Protein AF-A0A4Y4G3A6-F1 (afdb_monomer_lite)

Sequence (68 aa):
MGIQLEIDKGFSSTTFTVKDDFGFNSKSITVDNYRIADYQLQQARNAMNMAYDVDSGMQQVKQALGIY

Secondary structure (DSSP, 8-state):
--EEEEEEE-SSEEEEEEEETTSSSEEEEEEEGGG--HHHHHHHHHHGGG-SSHHHHHHHHHHHHT--

Foldseek 3Di:
DAKDWDWADDPFWIKIKIADPVRPDIDIDIDTPVLDDPQLVVQLRVQSVVDPDRVSSVVSSCVSSVHD

Structure (mmCIF, N/CA/C/O backbone):
data_AF-A0A4Y4G3A6-F1
#
_entry.id   AF-A0A4Y4G3A6-F1
#
loop_
_atom_site.group_PDB
_atom_site.id
_atom_site.type_symbol
_atom_site.label_atom_id
_atom_site.label_alt_id
_atom_site.label_comp_id
_atom_site.label_asym_id
_atom_site.label_entity_id
_atom_site.label_seq_id
_atom_site.pdbx_PDB_ins_code
_atom_site.Cartn_x
_atom_site.Cartn_y
_atom_site.Cartn_z
_atom_site.occupancy
_atom_site.B_iso_or_equiv
_atom_site.auth_seq_id
_atom_site.auth_comp_id
_atom_site.auth_asym_id
_atom_site.auth_atom_id
_atom_site.pdbx_PDB_model_num
ATOM 1 N N . MET A 1 1 ? 14.588 -1.402 -13.960 1.00 59.56 1 MET A N 1
ATOM 2 C CA . MET A 1 1 ? 13.473 -0.476 -13.693 1.00 59.56 1 MET A CA 1
ATOM 3 C C . MET A 1 1 ? 12.887 -0.918 -12.372 1.00 59.56 1 MET A C 1
ATOM 5 O O . MET A 1 1 ? 12.347 -2.014 -12.327 1.00 59.56 1 MET A O 1
ATOM 9 N N . GLY A 1 2 ? 13.143 -0.186 -11.293 1.00 75.50 2 GLY A N 1
ATOM 10 C CA . GLY A 1 2 ? 12.583 -0.473 -9.979 1.00 75.50 2 GLY A CA 1
ATOM 11 C C . GLY A 1 2 ? 11.193 0.138 -9.830 1.00 75.50 2 GLY A C 1
ATOM 12 O O . GLY A 1 2 ? 10.839 1.104 -10.513 1.00 75.50 2 GLY A O 1
ATOM 13 N N . ILE A 1 3 ? 10.403 -0.464 -8.946 1.00 86.50 3 ILE A N 1
ATOM 14 C CA . ILE A 1 3 ? 9.102 0.040 -8.515 1.00 86.50 3 ILE A CA 1
ATOM 15 C C . ILE A 1 3 ? 9.244 0.446 -7.050 1.00 86.50 3 ILE A C 1
ATOM 17 O O . ILE A 1 3 ? 9.836 -0.274 -6.246 1.00 86.50 3 ILE A O 1
ATOM 21 N N . GLN A 1 4 ? 8.688 1.595 -6.696 1.00 87.69 4 GLN A N 1
ATOM 22 C CA . GLN A 1 4 ? 8.735 2.163 -5.358 1.00 87.69 4 GLN A CA 1
ATOM 23 C C . GLN A 1 4 ? 7.334 2.215 -4.756 1.00 87.69 4 GLN A C 1
ATOM 25 O O . GLN A 1 4 ? 6.350 2.446 -5.458 1.00 87.69 4 GLN A O 1
ATOM 30 N N . LEU A 1 5 ? 7.254 2.010 -3.441 1.00 87.50 5 LEU A N 1
ATOM 31 C CA . LEU A 1 5 ? 6.029 2.173 -2.666 1.00 87.50 5 LEU A CA 1
ATOM 32 C C . LEU A 1 5 ? 6.176 3.348 -1.715 1.00 87.50 5 LEU A C 1
ATOM 34 O O . LEU A 1 5 ? 6.998 3.326 -0.797 1.00 87.50 5 LEU A O 1
ATOM 38 N N . GLU A 1 6 ? 5.316 4.332 -1.902 1.00 89.50 6 GLU A N 1
ATOM 39 C CA . GLU A 1 6 ? 5.095 5.414 -0.961 1.00 89.50 6 GLU A CA 1
ATOM 40 C C . GLU A 1 6 ? 3.851 5.123 -0.134 1.00 89.50 6 GLU A C 1
ATOM 42 O O . GLU A 1 6 ? 2.826 4.680 -0.649 1.00 89.50 6 GLU A O 1
ATOM 47 N N . ILE A 1 7 ? 3.956 5.353 1.171 1.00 88.12 7 ILE A N 1
ATOM 48 C CA . ILE A 1 7 ? 2.853 5.175 2.109 1.00 88.12 7 ILE A CA 1
ATOM 49 C C . ILE A 1 7 ? 2.678 6.499 2.833 1.00 88.12 7 ILE A C 1
ATOM 51 O O . ILE A 1 7 ? 3.536 6.878 3.632 1.00 88.12 7 ILE A O 1
ATOM 55 N N . ASP A 1 8 ? 1.576 7.178 2.547 1.00 89.12 8 ASP A N 1
ATOM 56 C CA . ASP A 1 8 ? 1.177 8.408 3.215 1.00 89.12 8 ASP A CA 1
ATOM 57 C C . ASP A 1 8 ? 0.081 8.097 4.237 1.00 89.12 8 ASP A C 1
ATOM 59 O O . ASP A 1 8 ? -1.035 7.707 3.883 1.00 89.12 8 ASP A O 1
ATOM 63 N N . LYS A 1 9 ? 0.419 8.206 5.523 1.00 84.25 9 LYS A N 1
ATOM 64 C CA . LYS A 1 9 ? -0.490 7.900 6.631 1.00 84.25 9 LYS A CA 1
ATOM 65 C C . LYS A 1 9 ? -1.174 9.187 7.082 1.00 84.25 9 LYS A C 1
ATOM 67 O O . LYS A 1 9 ? -0.633 9.940 7.889 1.00 84.25 9 LYS A O 1
ATOM 72 N N . GLY A 1 10 ? -2.379 9.412 6.573 1.00 84.31 10 GLY A N 1
ATOM 73 C CA . GLY A 1 10 ? -3.253 10.492 7.011 1.00 84.31 10 GLY A CA 1
ATOM 74 C C . GLY A 1 10 ? -3.935 10.187 8.347 1.00 84.31 10 GLY A C 1
ATOM 75 O O . GLY A 1 10 ? -3.800 9.106 8.921 1.00 84.31 10 GLY A O 1
ATOM 76 N N . PHE A 1 11 ? -4.711 11.152 8.846 1.00 81.06 11 PHE A N 1
ATOM 77 C CA . PHE A 1 11 ? -5.411 11.034 10.130 1.00 81.06 11 PHE A CA 1
ATOM 78 C C . PHE A 1 11 ? -6.497 9.942 10.122 1.00 81.06 11 PHE A C 1
ATOM 80 O O . PHE A 1 11 ? -6.600 9.154 11.062 1.00 81.06 11 PHE A O 1
ATOM 87 N N . SER A 1 12 ? -7.276 9.851 9.041 1.00 86.12 12 SER A N 1
ATOM 88 C CA . SER A 1 12 ? -8.398 8.903 8.918 1.00 86.12 12 SER A CA 1
ATOM 89 C C . SER A 1 12 ? -8.115 7.736 7.973 1.00 86.12 12 SER A C 1
ATOM 91 O O . SER A 1 12 ? -8.688 6.660 8.136 1.00 86.12 12 SER A O 1
ATOM 93 N N . SER A 1 13 ? -7.214 7.920 7.013 1.00 88.75 13 SER A N 1
ATOM 94 C CA . SER A 1 13 ? -6.896 6.932 5.988 1.00 88.75 13 SER A CA 1
ATOM 95 C C . SER A 1 13 ? -5.411 6.951 5.643 1.00 88.75 13 SER A C 1
ATOM 97 O O . SER A 1 13 ? -4.724 7.955 5.825 1.00 88.75 13 SER A O 1
ATOM 99 N N . THR A 1 14 ? -4.921 5.823 5.143 1.00 89.31 14 THR A N 1
ATOM 100 C CA . THR A 1 14 ? -3.570 5.663 4.615 1.00 89.31 14 THR A CA 1
ATOM 101 C C . THR A 1 14 ? -3.660 5.466 3.110 1.00 89.31 14 THR A C 1
ATOM 103 O O . THR A 1 14 ? -4.443 4.645 2.627 1.00 89.31 14 THR A O 1
ATOM 106 N N . THR A 1 15 ? -2.847 6.207 2.368 1.00 91.50 15 THR A N 1
ATOM 107 C CA . THR A 1 15 ? -2.722 6.091 0.917 1.00 91.50 15 THR A CA 1
ATOM 108 C C . THR A 1 15 ? -1.431 5.368 0.566 1.00 91.50 15 THR A C 1
ATOM 110 O O . THR A 1 15 ? -0.356 5.725 1.039 1.00 91.50 15 THR A O 1
ATOM 113 N N . PHE A 1 16 ? -1.541 4.353 -0.282 1.00 90.44 16 PHE A N 1
ATOM 114 C CA . PHE A 1 16 ? -0.426 3.587 -0.823 1.00 90.44 16 PHE A CA 1
ATOM 115 C C . PHE A 1 16 ? -0.271 3.960 -2.280 1.00 90.44 16 PHE A C 1
ATOM 117 O O . PHE A 1 16 ? -1.185 3.712 -3.063 1.00 90.44 16 PHE A O 1
ATOM 124 N N . THR A 1 17 ? 0.873 4.520 -2.642 1.00 91.38 17 THR A N 1
ATOM 125 C CA . THR A 1 17 ? 1.198 4.903 -4.011 1.00 91.38 17 THR A CA 1
ATOM 126 C C . THR A 1 17 ? 2.346 4.042 -4.504 1.00 91.38 17 THR A C 1
ATOM 128 O O . THR A 1 17 ? 3.465 4.124 -4.007 1.00 91.38 17 THR A O 1
ATOM 131 N N . VAL A 1 18 ? 2.062 3.204 -5.490 1.00 90.69 18 VAL A N 1
ATOM 132 C CA . VAL A 1 18 ? 3.054 2.426 -6.225 1.00 90.69 18 VAL A CA 1
ATOM 133 C C .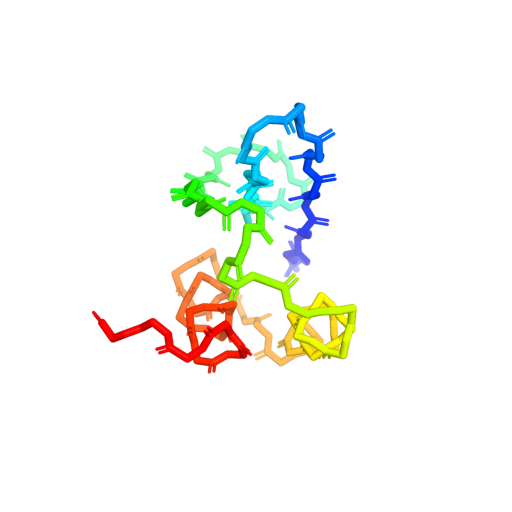 VAL A 1 18 ? 3.459 3.245 -7.439 1.00 90.69 18 VAL A C 1
ATOM 135 O O . VAL A 1 18 ? 2.591 3.663 -8.201 1.00 90.69 18 VAL A O 1
ATOM 138 N N . LYS A 1 19 ? 4.752 3.486 -7.631 1.00 90.81 19 LYS A N 1
ATOM 139 C CA . LYS A 1 19 ? 5.272 4.263 -8.762 1.00 90.81 19 LYS A CA 1
ATOM 140 C C . LYS A 1 19 ? 6.524 3.636 -9.350 1.00 90.81 19 LYS A C 1
ATOM 142 O O . LYS A 1 19 ? 7.241 2.929 -8.649 1.00 90.81 19 LYS A O 1
ATOM 147 N N . ASP A 1 20 ? 6.785 3.881 -10.627 1.00 87.62 20 ASP A N 1
ATOM 148 C CA . ASP A 1 20 ? 8.083 3.540 -11.210 1.00 87.62 20 ASP A CA 1
ATOM 149 C C . ASP A 1 20 ? 9.192 4.476 -10.687 1.00 87.62 20 ASP A C 1
ATOM 151 O O . ASP A 1 20 ? 8.914 5.566 -10.181 1.00 87.62 20 ASP A O 1
ATOM 155 N N . ASP A 1 21 ? 10.455 4.046 -10.789 1.00 80.69 21 ASP A N 1
ATOM 156 C CA . ASP A 1 21 ? 11.627 4.823 -10.344 1.00 80.69 21 ASP A CA 1
ATOM 157 C C . ASP A 1 21 ? 11.685 6.251 -10.912 1.00 80.69 21 ASP A C 1
ATOM 159 O O . ASP A 1 21 ? 12.295 7.133 -10.308 1.00 80.69 21 ASP A O 1
ATOM 163 N N . PHE A 1 22 ? 11.076 6.485 -12.076 1.00 76.81 22 PHE A N 1
ATOM 164 C CA . PHE A 1 22 ? 11.100 7.773 -12.763 1.00 76.81 22 PHE A CA 1
ATOM 165 C C . PHE A 1 22 ? 9.837 8.617 -12.513 1.00 76.81 22 PHE A C 1
ATOM 167 O O . PHE A 1 22 ? 9.769 9.762 -12.958 1.00 76.81 22 PHE A O 1
ATOM 174 N N . GLY A 1 23 ? 8.845 8.080 -11.799 1.00 72.44 23 GLY A N 1
ATOM 175 C CA . GLY A 1 23 ? 7.551 8.706 -11.550 1.00 72.44 23 GLY A CA 1
ATOM 176 C C . GLY A 1 23 ? 6.661 8.884 -12.786 1.00 72.44 23 GLY A C 1
ATOM 177 O O . GLY A 1 23 ? 5.711 9.662 -12.715 1.00 72.44 23 GLY A O 1
ATOM 178 N N . PHE A 1 24 ? 6.930 8.205 -13.907 1.00 81.25 24 PHE A N 1
ATOM 179 C CA . PHE A 1 24 ? 6.111 8.329 -15.123 1.00 81.25 24 PHE A CA 1
ATOM 180 C C . PHE A 1 24 ? 4.789 7.569 -15.006 1.00 81.25 24 PHE A C 1
ATOM 182 O O . PHE A 1 24 ? 3.763 8.034 -15.500 1.00 81.25 24 PHE A O 1
ATOM 189 N N . ASN A 1 25 ? 4.802 6.426 -14.321 1.00 84.56 25 ASN A N 1
ATOM 190 C CA . ASN A 1 25 ? 3.620 5.638 -14.008 1.00 84.56 25 ASN A CA 1
ATOM 191 C C . ASN A 1 25 ? 3.461 5.529 -12.497 1.00 84.56 25 ASN A C 1
ATOM 193 O O . ASN A 1 25 ? 4.395 5.166 -11.780 1.00 84.56 25 ASN A O 1
ATOM 197 N N . SER A 1 26 ? 2.253 5.813 -12.017 1.00 90.38 26 SER A N 1
ATOM 198 C CA . SER A 1 26 ? 1.889 5.622 -10.619 1.00 90.38 26 SER A CA 1
ATOM 199 C C . SER A 1 26 ? 0.445 5.158 -10.483 1.00 90.38 26 SER A C 1
ATOM 201 O O . SER A 1 26 ? -0.418 5.475 -11.304 1.00 90.38 26 SER A O 1
ATOM 203 N N . LYS A 1 27 ? 0.184 4.382 -9.435 1.00 90.00 27 LYS A N 1
ATOM 204 C CA . LYS A 1 27 ? -1.150 3.987 -8.999 1.00 90.00 27 LYS A CA 1
ATOM 205 C C . LYS A 1 27 ? -1.250 4.159 -7.504 1.00 90.00 27 LYS A C 1
ATOM 207 O O . LYS A 1 27 ? -0.332 3.786 -6.781 1.00 90.00 27 LYS A O 1
ATOM 212 N N . SER A 1 28 ? -2.388 4.657 -7.044 1.00 91.62 28 SER A N 1
ATOM 213 C CA . SER A 1 28 ? -2.654 4.838 -5.626 1.00 91.62 28 SER A CA 1
ATOM 214 C C . SER A 1 28 ? -3.930 4.131 -5.184 1.00 91.62 28 SER A C 1
ATOM 216 O O . SER A 1 28 ? -4.884 3.981 -5.949 1.00 91.62 28 SER A O 1
ATOM 218 N N . ILE A 1 29 ? -3.932 3.672 -3.936 1.00 89.12 29 ILE A N 1
ATOM 219 C CA . ILE A 1 29 ? -5.118 3.181 -3.242 1.00 89.12 29 ILE A CA 1
ATOM 220 C C . ILE A 1 29 ? -5.158 3.781 -1.843 1.00 89.12 29 ILE A C 1
ATOM 222 O O . ILE A 1 29 ? -4.160 3.773 -1.126 1.00 89.12 29 ILE A O 1
ATOM 226 N N . THR A 1 30 ? -6.316 4.299 -1.454 1.00 90.62 30 THR A N 1
ATOM 227 C CA . THR A 1 30 ? -6.546 4.851 -0.119 1.00 90.62 30 THR A CA 1
ATOM 228 C C . THR A 1 30 ? -7.439 3.905 0.660 1.00 90.62 30 THR A C 1
ATOM 230 O O . THR A 1 30 ? -8.457 3.436 0.153 1.00 90.62 30 THR A O 1
ATOM 233 N N . VAL A 1 31 ? -7.043 3.616 1.894 1.00 87.94 31 VAL A N 1
ATOM 234 C CA . VAL A 1 31 ? -7.723 2.662 2.766 1.00 87.94 31 VAL A CA 1
ATOM 235 C C . VAL A 1 31 ? -7.858 3.290 4.145 1.00 87.94 31 VAL A C 1
ATOM 237 O O . VAL A 1 31 ? -6.931 3.935 4.631 1.00 87.94 31 VAL A O 1
ATOM 240 N N . ASP A 1 32 ? -9.013 3.130 4.781 1.00 87.44 32 ASP A N 1
AT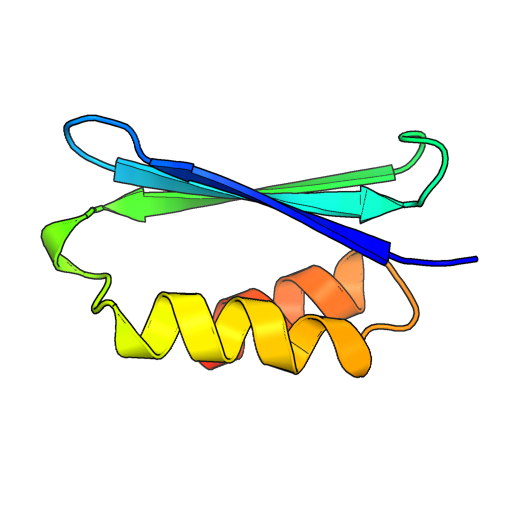OM 241 C CA . ASP A 1 32 ? -9.235 3.679 6.116 1.00 87.44 32 ASP A CA 1
ATOM 242 C C . ASP A 1 32 ? -8.275 3.068 7.144 1.00 87.44 32 ASP A C 1
ATOM 244 O O . ASP A 1 32 ? -8.067 1.855 7.170 1.00 87.44 32 ASP A O 1
ATOM 248 N N . ASN A 1 33 ? -7.752 3.890 8.055 1.00 82.88 33 ASN A N 1
ATOM 249 C CA . ASN A 1 33 ? -6.735 3.476 9.025 1.00 82.88 33 ASN A CA 1
ATOM 250 C C . ASN A 1 33 ? -7.190 2.326 9.933 1.00 82.88 33 ASN A C 1
ATOM 252 O O . ASN A 1 33 ? -6.376 1.485 10.299 1.00 82.88 33 ASN A O 1
ATOM 256 N N . TYR A 1 34 ? -8.482 2.250 10.272 1.00 79.31 34 TYR A N 1
ATOM 257 C CA . TYR A 1 34 ? -9.013 1.164 11.108 1.00 79.31 34 TYR A CA 1
ATOM 258 C C . TYR A 1 34 ? -8.941 -0.210 10.426 1.00 79.31 34 TYR A C 1
ATOM 260 O O . TYR A 1 34 ? -9.045 -1.232 11.101 1.00 79.31 34 TYR A O 1
ATOM 268 N N . ARG A 1 35 ? -8.779 -0.248 9.096 1.00 72.12 35 ARG A N 1
ATOM 269 C CA . ARG A 1 35 ? -8.652 -1.485 8.313 1.00 72.12 35 ARG A CA 1
ATOM 270 C C . ARG A 1 35 ? -7.206 -1.928 8.143 1.00 72.12 35 ARG A C 1
ATOM 272 O O . ARG A 1 35 ? -6.997 -3.008 7.607 1.00 72.12 35 ARG A O 1
ATOM 279 N N . ILE A 1 36 ? -6.237 -1.112 8.566 1.00 77.62 36 ILE A N 1
ATOM 280 C CA . ILE A 1 36 ? -4.818 -1.367 8.330 1.00 77.62 36 ILE A CA 1
ATOM 281 C C . ILE A 1 36 ? -4.104 -1.621 9.643 1.00 77.62 36 ILE A C 1
ATOM 283 O O . ILE A 1 36 ? -3.904 -0.720 10.455 1.00 77.62 36 ILE A O 1
ATOM 287 N N . ALA A 1 37 ? -3.653 -2.855 9.813 1.00 80.44 37 ALA A N 1
ATOM 288 C CA . ALA A 1 37 ? -2.748 -3.204 10.893 1.00 80.44 37 ALA A CA 1
ATOM 289 C C . ALA A 1 37 ? -1.283 -2.955 10.493 1.00 80.44 37 ALA A C 1
ATOM 291 O O . ALA A 1 37 ? -0.915 -3.073 9.322 1.00 80.44 37 ALA A O 1
ATOM 292 N N . ASP A 1 38 ? -0.411 -2.690 11.471 1.00 79.62 38 ASP A N 1
ATOM 293 C CA . ASP A 1 38 ? 1.016 -2.436 11.215 1.00 79.62 38 ASP A CA 1
ATOM 294 C C . ASP A 1 38 ? 1.708 -3.600 10.481 1.00 79.62 38 ASP A C 1
ATOM 296 O O . ASP A 1 38 ? 2.569 -3.384 9.626 1.00 79.62 38 ASP A O 1
ATOM 300 N N . TYR A 1 39 ? 1.275 -4.844 10.723 1.00 82.50 39 TYR A N 1
ATOM 301 C CA . TYR A 1 39 ? 1.801 -6.009 10.007 1.00 82.50 39 TYR A CA 1
ATOM 302 C C . TYR A 1 39 ? 1.442 -5.996 8.508 1.00 82.50 39 TYR A C 1
ATOM 304 O O . TYR A 1 39 ? 2.219 -6.487 7.690 1.00 82.50 39 TYR A O 1
ATOM 312 N N . GLN A 1 40 ? 0.301 -5.416 8.116 1.00 82.25 40 GLN A N 1
ATOM 313 C CA . GLN A 1 40 ? -0.097 -5.302 6.708 1.00 82.25 40 GLN A CA 1
ATOM 314 C C . GLN A 1 40 ? 0.727 -4.238 5.982 1.00 82.25 40 GLN A C 1
ATOM 316 O O . GLN A 1 40 ? 1.110 -4.443 4.833 1.00 82.25 40 GLN A O 1
ATOM 321 N N . LEU A 1 41 ? 1.085 -3.146 6.668 1.00 82.94 41 LEU A N 1
ATOM 322 C CA . LEU A 1 41 ? 2.034 -2.156 6.145 1.00 82.94 41 LEU A CA 1
ATOM 323 C C . LEU A 1 41 ? 3.386 -2.805 5.839 1.00 82.94 41 LEU A C 1
ATOM 325 O O . LEU A 1 41 ? 3.991 -2.540 4.800 1.00 82.94 41 LEU A O 1
ATOM 329 N N . GLN A 1 42 ? 3.856 -3.675 6.733 1.00 85.12 42 GLN A N 1
ATOM 330 C CA . GLN A 1 42 ? 5.128 -4.364 6.553 1.00 85.12 42 GLN A CA 1
ATOM 331 C C . GLN A 1 42 ? 5.068 -5.413 5.437 1.00 85.12 42 GLN A C 1
ATOM 333 O O . GLN A 1 42 ? 5.999 -5.502 4.638 1.00 85.12 42 GLN A O 1
ATOM 338 N N . GLN A 1 43 ? 3.957 -6.145 5.314 1.00 83.88 43 GLN A N 1
ATOM 339 C CA . GLN A 1 43 ? 3.731 -7.040 4.178 1.00 83.88 43 GLN A CA 1
ATOM 340 C C . GLN A 1 43 ? 3.679 -6.280 2.851 1.00 83.88 43 GLN A C 1
ATOM 342 O O . GLN A 1 43 ? 4.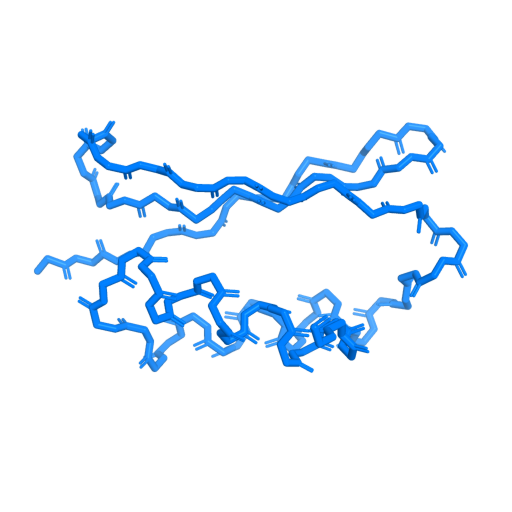340 -6.699 1.908 1.00 83.88 43 GLN A O 1
ATOM 347 N N . ALA A 1 44 ? 2.989 -5.137 2.785 1.00 83.50 44 ALA A N 1
ATOM 348 C CA . ALA A 1 44 ? 2.929 -4.315 1.577 1.00 83.50 44 ALA A CA 1
ATOM 349 C C . ALA A 1 44 ? 4.328 -3.841 1.150 1.00 83.50 44 ALA A C 1
ATOM 351 O O . ALA A 1 44 ? 4.675 -3.927 -0.024 1.00 83.50 44 ALA A O 1
ATOM 352 N N . ARG A 1 45 ? 5.175 -3.424 2.104 1.00 84.25 45 ARG A N 1
ATOM 353 C CA . ARG A 1 45 ? 6.581 -3.076 1.831 1.00 84.25 45 ARG A CA 1
ATOM 354 C C . ARG A 1 45 ? 7.399 -4.270 1.340 1.00 84.25 45 ARG A C 1
ATOM 356 O O . ARG A 1 45 ? 8.172 -4.121 0.401 1.00 84.25 45 ARG A O 1
ATOM 363 N N . ASN A 1 46 ? 7.225 -5.445 1.940 1.00 84.81 46 ASN A N 1
ATOM 364 C CA . ASN A 1 46 ? 7.952 -6.649 1.533 1.00 84.81 46 ASN A CA 1
ATOM 365 C C . ASN A 1 46 ? 7.511 -7.167 0.158 1.00 84.81 46 ASN A C 1
ATOM 367 O O . ASN A 1 46 ? 8.349 -7.643 -0.606 1.00 84.81 46 ASN A O 1
ATOM 371 N N . ALA A 1 47 ? 6.224 -7.050 -0.168 1.00 78.94 47 ALA A N 1
ATOM 372 C CA . ALA A 1 47 ? 5.654 -7.539 -1.418 1.00 78.94 47 ALA A CA 1
ATOM 373 C C . ALA A 1 47 ? 6.133 -6.733 -2.641 1.00 78.94 47 ALA A C 1
ATOM 375 O 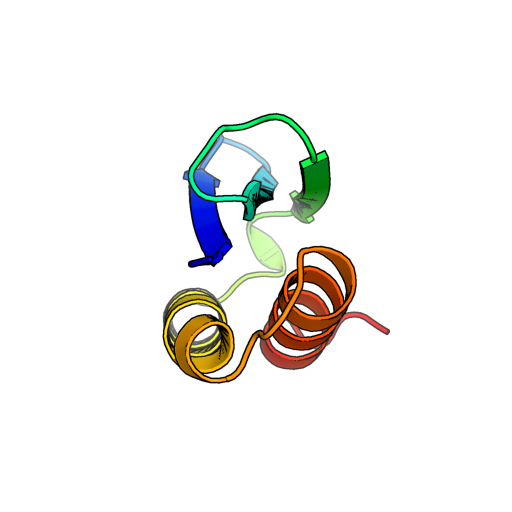O . ALA A 1 47 ? 6.212 -7.262 -3.748 1.00 78.94 47 ALA A O 1
ATOM 376 N N . MET A 1 48 ? 6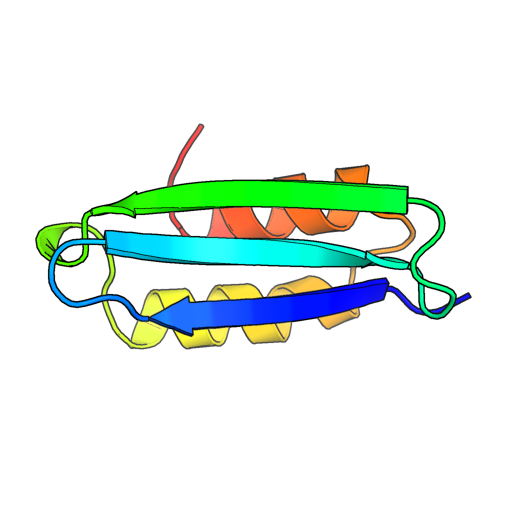.565 -5.485 -2.435 1.00 77.81 48 MET A N 1
ATOM 377 C CA . MET A 1 48 ? 7.179 -4.654 -3.478 1.00 77.81 48 MET A CA 1
ATOM 378 C C . MET A 1 48 ? 8.501 -5.208 -4.009 1.00 77.81 48 MET A C 1
ATOM 380 O O . MET A 1 48 ? 8.837 -4.944 -5.158 1.00 77.81 48 MET A O 1
ATOM 384 N N . ASN A 1 49 ? 9.220 -6.029 -3.233 1.00 74.88 49 ASN A N 1
ATOM 385 C CA . ASN A 1 49 ? 10.440 -6.689 -3.715 1.00 74.88 49 ASN A CA 1
ATOM 386 C C . ASN A 1 49 ? 10.172 -7.681 -4.860 1.00 74.88 49 ASN A C 1
ATOM 388 O O . ASN A 1 49 ? 11.102 -8.066 -5.563 1.00 74.88 49 ASN A O 1
ATOM 392 N N . MET A 1 50 ? 8.920 -8.110 -5.036 1.00 71.94 50 MET A N 1
ATOM 393 C CA . MET A 1 50 ? 8.493 -9.027 -6.097 1.00 71.94 50 MET A CA 1
ATOM 394 C C . MET A 1 50 ? 7.748 -8.314 -7.236 1.00 71.94 50 MET A C 1
ATOM 396 O O . MET A 1 50 ? 7.274 -8.971 -8.159 1.00 71.94 50 MET A O 1
ATOM 400 N N . ALA A 1 51 ? 7.604 -6.987 -7.171 1.00 79.31 51 ALA A N 1
ATOM 401 C CA . ALA A 1 51 ? 6.894 -6.213 -8.178 1.00 79.31 51 ALA A CA 1
ATOM 402 C C . ALA A 1 51 ? 7.800 -5.918 -9.383 1.00 79.31 51 ALA A C 1
ATOM 404 O O . ALA A 1 51 ? 8.874 -5.336 -9.235 1.00 79.31 51 ALA A O 1
ATOM 405 N N . TYR A 1 52 ? 7.343 -6.293 -10.579 1.00 79.75 52 TYR A N 1
ATOM 406 C CA . TYR A 1 52 ? 8.057 -6.042 -11.839 1.00 79.75 52 TYR A CA 1
ATOM 407 C C . TYR A 1 52 ? 7.573 -4.774 -12.560 1.00 79.75 52 TYR A C 1
ATOM 409 O O . TYR A 1 52 ? 8.323 -4.175 -13.328 1.00 79.75 52 TYR A O 1
ATOM 417 N N . ASP A 1 53 ? 6.333 -4.358 -12.299 1.00 85.31 53 ASP A N 1
ATOM 418 C CA . ASP A 1 53 ? 5.682 -3.162 -12.833 1.00 85.31 53 ASP A CA 1
ATOM 419 C C . ASP A 1 53 ? 4.723 -2.537 -11.792 1.00 85.31 53 ASP A C 1
ATOM 421 O O . ASP A 1 53 ? 4.495 -3.083 -10.706 1.00 85.31 53 ASP A O 1
ATOM 425 N N . VAL A 1 54 ? 4.178 -1.354 -12.099 1.00 86.62 54 VAL A N 1
ATOM 426 C CA . VAL A 1 54 ? 3.294 -0.602 -11.185 1.00 86.62 54 VAL A CA 1
ATOM 427 C C . VAL A 1 54 ? 1.992 -1.361 -10.911 1.00 86.62 54 VAL A C 1
ATOM 429 O O . VAL A 1 54 ? 1.466 -1.317 -9.798 1.00 86.62 54 VAL A O 1
ATOM 432 N N . ASP A 1 55 ? 1.481 -2.087 -11.905 1.00 88.00 55 ASP A N 1
ATOM 433 C CA . ASP A 1 55 ? 0.273 -2.898 -11.779 1.00 88.00 55 ASP A CA 1
ATOM 434 C C . ASP A 1 55 ? 0.479 -4.116 -10.876 1.00 88.00 55 ASP A C 1
ATOM 436 O O . ASP A 1 55 ? -0.309 -4.330 -9.951 1.00 88.00 55 ASP A O 1
ATOM 440 N N . SER A 1 56 ? 1.566 -4.865 -11.070 1.00 88.00 56 SER A N 1
ATOM 441 C CA . SER A 1 56 ? 1.964 -5.954 -10.182 1.00 88.00 56 SER A CA 1
ATOM 442 C C . SER A 1 56 ? 2.217 -5.433 -8.776 1.00 88.00 56 SER A C 1
ATOM 444 O O . SER A 1 56 ? 1.752 -6.053 -7.825 1.00 88.00 56 SER A O 1
ATOM 446 N N . GLY A 1 57 ? 2.907 -4.300 -8.613 1.00 87.38 57 GLY A N 1
ATOM 447 C CA . GLY A 1 57 ? 3.130 -3.702 -7.295 1.00 87.38 57 GLY A CA 1
ATOM 448 C C . GLY A 1 57 ? 1.818 -3.346 -6.602 1.00 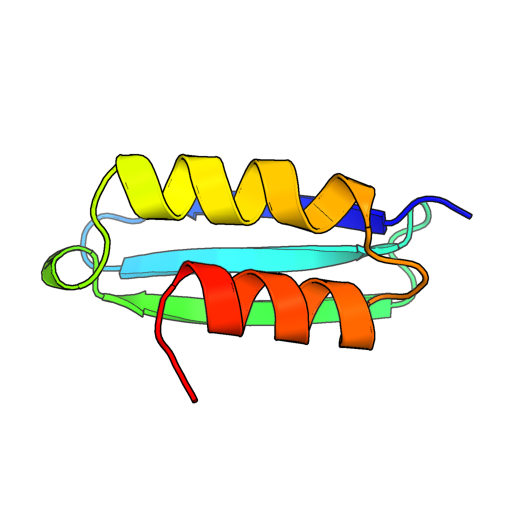87.38 57 GLY A C 1
ATOM 449 O O . GLY A 1 57 ? 1.622 -3.670 -5.433 1.00 87.38 57 GLY A O 1
ATOM 450 N N . MET A 1 58 ? 0.862 -2.773 -7.337 1.00 89.75 58 MET A N 1
ATOM 451 C CA . MET A 1 58 ? -0.458 -2.462 -6.794 1.00 89.75 58 MET A CA 1
ATOM 452 C C . MET A 1 58 ? -1.249 -3.725 -6.428 1.00 89.75 58 MET A C 1
ATOM 454 O O . MET A 1 58 ? -1.897 -3.755 -5.383 1.00 89.75 58 MET A O 1
ATOM 458 N N . GLN A 1 59 ? -1.190 -4.788 -7.234 1.00 89.31 59 GLN A N 1
ATOM 459 C CA . GLN A 1 59 ? -1.817 -6.067 -6.882 1.00 89.31 59 GLN A CA 1
ATOM 460 C C . GLN A 1 59 ? -1.197 -6.689 -5.626 1.00 89.31 59 GLN A C 1
ATOM 462 O O . GLN A 1 59 ? -1.925 -7.189 -4.773 1.00 89.31 59 GLN A O 1
ATOM 467 N N . GLN A 1 60 ? 0.124 -6.620 -5.486 1.00 88.06 60 GLN A N 1
ATOM 468 C CA . GLN A 1 60 ? 0.846 -7.110 -4.312 1.00 88.06 60 GLN A CA 1
ATOM 469 C C . GLN A 1 60 ? 0.458 -6.332 -3.046 1.00 88.06 60 GLN A C 1
ATOM 471 O O . GLN A 1 60 ? 0.161 -6.928 -2.011 1.00 88.06 60 GLN A O 1
ATOM 476 N N . VAL A 1 61 ? 0.372 -5.000 -3.137 1.00 87.88 61 VAL A N 1
ATOM 477 C CA . VAL A 1 61 ? -0.113 -4.142 -2.044 1.00 87.88 61 VAL A CA 1
ATOM 478 C C . VAL A 1 61 ? -1.554 -4.496 -1.679 1.00 87.88 61 VAL A C 1
ATOM 480 O O . VAL A 1 61 ? -1.855 -4.692 -0.507 1.00 87.88 61 VAL A O 1
ATOM 483 N N . LYS A 1 62 ? -2.442 -4.651 -2.663 1.00 88.00 62 LYS A N 1
ATOM 484 C CA . LYS A 1 62 ? -3.831 -5.077 -2.443 1.00 88.00 62 LYS A CA 1
ATOM 485 C C . LYS A 1 62 ? -3.927 -6.422 -1.718 1.00 88.00 62 LYS A C 1
ATOM 487 O O . LYS A 1 62 ? -4.633 -6.516 -0.716 1.00 88.00 62 LYS A O 1
ATOM 492 N N . GLN A 1 63 ? -3.158 -7.422 -2.153 1.00 87.31 63 GLN A N 1
ATOM 493 C CA . GLN A 1 63 ? -3.090 -8.730 -1.493 1.00 87.31 63 GLN A CA 1
ATOM 494 C C . GLN A 1 63 ? -2.583 -8.618 -0.050 1.00 87.31 63 GLN A C 1
ATOM 496 O O . GLN A 1 63 ? -3.203 -9.170 0.857 1.00 87.31 63 GLN A O 1
ATOM 501 N N . ALA A 1 64 ? -1.513 -7.854 0.186 1.00 85.62 64 ALA A N 1
ATOM 502 C CA . ALA A 1 64 ? -0.964 -7.629 1.524 1.00 85.62 64 ALA A CA 1
ATOM 503 C C . ALA A 1 64 ? -1.944 -6.905 2.465 1.00 85.62 64 ALA A C 1
ATOM 505 O O . ALA A 1 64 ? -1.972 -7.168 3.670 1.00 85.62 64 ALA A O 1
ATOM 506 N N . LEU A 1 65 ? -2.768 -6.011 1.916 1.00 82.44 65 LEU A N 1
ATOM 507 C CA . LEU A 1 65 ? -3.820 -5.308 2.647 1.00 82.44 65 LEU A CA 1
ATOM 508 C C . LEU A 1 65 ? -5.110 -6.142 2.787 1.00 82.44 65 LEU A C 1
ATOM 510 O O . LEU A 1 65 ? -6.018 -5.735 3.509 1.00 82.44 65 LEU A O 1
ATOM 514 N N . GLY A 1 66 ? -5.203 -7.309 2.138 1.00 81.94 66 GLY A N 1
ATOM 515 C CA . GLY A 1 66 ? -6.406 -8.149 2.133 1.00 81.94 66 GLY A CA 1
ATOM 516 C C . GLY A 1 66 ? -7.582 -7.529 1.371 1.00 81.94 66 GLY A C 1
ATOM 517 O O . GLY A 1 66 ? -8.738 -7.801 1.690 1.00 81.94 66 GLY A O 1
ATOM 518 N N . ILE A 1 67 ? -7.292 -6.669 0.395 1.00 74.75 67 ILE A N 1
ATOM 519 C CA . ILE A 1 67 ? -8.273 -5.939 -0.406 1.00 74.75 67 ILE A CA 1
ATOM 520 C C . ILE A 1 67 ? -8.300 -6.592 -1.788 1.00 74.75 67 ILE A C 1
ATOM 522 O O . ILE A 1 67 ? -7.292 -6.566 -2.491 1.00 74.75 67 ILE A O 1
ATOM 526 N N . TYR A 1 68 ? -9.430 -7.194 -2.159 1.00 62.75 68 TYR A N 1
ATOM 527 C CA . TYR A 1 68 ? -9.647 -7.787 -3.485 1.00 62.75 68 TYR A CA 1
ATOM 528 C C . TYR A 1 68 ? -10.253 -6.761 -4.445 1.00 62.75 68 TYR A C 1
ATOM 530 O O . TYR A 1 68 ? -11.239 -6.101 -4.046 1.00 62.75 68 TYR A O 1
#

pLDDT: mean 83.82, std 6.45, range [59.56, 91.62]

Radius of gyration: 11.06 Å; chains: 1; bounding box: 23×20×26 Å

Organism: Weissella hellenica (NCBI:txid46256)